Protein AF-A0A5F2HWU1-F1 (afdb_monomer_lite)

Secondary structure (DSSP, 8-state):
--S-BTGGG--HHHHHHHHHHTT---TTTEETTEE--SSHHHHHHHHHHHHTT--SHHHHHHHHHHHHHHHHHTT------B--HHHHHHTT--HHHHHHHHHHHHHHHHHHH--

pLDDT: mean 97.39, std 1.55, range [90.94, 98.88]

Radius of gyration: 13.75 Å; chains: 1; bounding box: 28×33×34 Å

Sequence (115 aa):
ELHCHIEGAAAPELVISQARKYGKDPSPYIQDGSFVWHDFTSFLAAYDFASDLFRTEEDYARLADHYLTSLARDGAIYSEVFTSPDHAIKAGLSPKAYTDALGEGMARAKAKTGI

Foldseek 3Di:
DEEAALLLLAFLVLLVVLCVVVVHDCVVQDDPRDGDDDDPVRVVVNSLSSLLSQQALQSLLQSLLVSLLVVLVVPDQDYDYDYDCVSHVVSVHHSVSNVVSSVNSPVNNCVVRVD

Structure (mmCIF, N/CA/C/O backbone):
data_AF-A0A5F2HWU1-F1
#
_entry.id   AF-A0A5F2HWU1-F1
#
loop_
_atom_site.group_PDB
_atom_site.id
_atom_site.type_symbol
_atom_site.label_atom_id
_atom_site.label_alt_id
_atom_site.label_comp_id
_atom_site.label_asym_id
_atom_site.label_entity_id
_atom_site.label_seq_id
_atom_site.pdbx_PDB_ins_code
_atom_site.Cartn_x
_atom_site.Cartn_y
_atom_site.Cartn_z
_atom_site.occupancy
_atom_site.B_iso_or_equiv
_atom_site.auth_seq_id
_atom_site.auth_comp_id
_atom_site.auth_asym_id
_atom_site.auth_atom_id
_atom_site.pdbx_PDB_model_num
ATOM 1 N N . GLU A 1 1 ? -4.012 -6.675 13.539 1.00 91.56 1 GLU A N 1
ATOM 2 C CA . GLU A 1 1 ? -2.852 -7.141 12.753 1.00 91.56 1 GLU A CA 1
ATOM 3 C C . GLU A 1 1 ? -1.613 -6.382 13.206 1.00 91.56 1 GLU A C 1
ATOM 5 O O . GLU A 1 1 ? -1.716 -5.179 13.382 1.00 91.56 1 GLU A O 1
ATOM 10 N N . LEU A 1 2 ? -0.495 -7.042 13.501 1.00 96.12 2 LEU A N 1
ATOM 11 C CA . LEU A 1 2 ? 0.673 -6.380 14.120 1.00 96.12 2 LEU A CA 1
ATOM 12 C C . LEU A 1 2 ? 1.958 -6.505 13.292 1.00 96.12 2 LEU A C 1
ATOM 14 O O . LEU A 1 2 ? 2.966 -5.896 13.634 1.00 96.12 2 LEU A O 1
ATOM 18 N N . HIS A 1 3 ? 1.944 -7.295 12.220 1.00 96.25 3 HIS A N 1
ATOM 19 C CA . HIS A 1 3 ? 3.077 -7.490 11.330 1.00 96.25 3 HIS A CA 1
ATOM 20 C C . HIS A 1 3 ? 2.593 -7.405 9.886 1.00 96.25 3 HIS A C 1
ATOM 22 O O . HIS A 1 3 ? 2.316 -8.411 9.235 1.00 96.25 3 HIS A O 1
ATOM 28 N N . CYS A 1 4 ? 2.549 -6.190 9.350 1.00 96.25 4 CYS A N 1
ATOM 29 C CA . CYS A 1 4 ? 2.164 -5.981 7.964 1.00 96.25 4 CYS A CA 1
ATOM 30 C C . CYS A 1 4 ? 3.014 -4.898 7.305 1.00 96.25 4 CYS A C 1
ATOM 32 O O . CYS A 1 4 ? 3.134 -3.801 7.839 1.00 96.25 4 CYS A O 1
ATOM 34 N N . HIS A 1 5 ? 3.586 -5.198 6.140 1.00 96.75 5 HIS A N 1
ATOM 35 C CA . HIS A 1 5 ? 4.233 -4.208 5.281 1.00 96.75 5 HIS A CA 1
ATOM 36 C C . HIS A 1 5 ? 3.170 -3.563 4.400 1.00 96.75 5 HIS A C 1
ATOM 38 O O . HIS A 1 5 ? 2.508 -4.270 3.638 1.00 96.75 5 HIS A O 1
ATOM 44 N N . ILE A 1 6 ? 2.985 -2.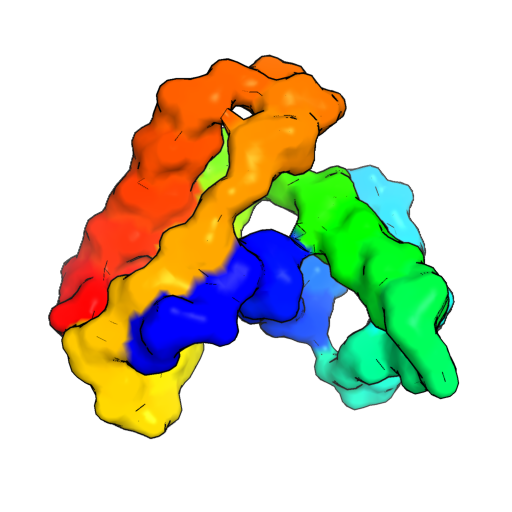247 4.510 1.00 96.88 6 ILE A N 1
ATOM 45 C CA . ILE A 1 6 ? 1.797 -1.594 3.948 1.00 96.88 6 ILE A CA 1
ATOM 46 C C . ILE A 1 6 ? 1.689 -1.737 2.423 1.00 96.88 6 ILE A C 1
ATOM 48 O O . ILE A 1 6 ? 0.597 -1.974 1.912 1.00 96.88 6 ILE A O 1
ATOM 52 N N . GLU A 1 7 ? 2.799 -1.678 1.687 1.00 95.75 7 GLU A N 1
ATOM 53 C CA . GLU A 1 7 ? 2.806 -1.880 0.233 1.00 95.75 7 GLU A CA 1
ATOM 54 C C . GLU A 1 7 ? 2.473 -3.329 -0.150 1.00 95.75 7 GLU A C 1
ATOM 56 O O . GLU A 1 7 ? 1.735 -3.568 -1.107 1.00 95.75 7 GLU A O 1
ATOM 61 N N . GLY A 1 8 ? 2.936 -4.293 0.650 1.00 94.38 8 GLY A N 1
ATOM 62 C CA . GLY A 1 8 ? 2.604 -5.712 0.495 1.00 94.38 8 GLY A CA 1
ATOM 63 C C . GLY A 1 8 ? 1.161 -6.052 0.876 1.00 94.38 8 GLY A C 1
ATOM 64 O O . GLY A 1 8 ? 0.677 -7.129 0.540 1.00 94.38 8 GLY A O 1
ATOM 65 N N . ALA A 1 9 ? 0.464 -5.134 1.547 1.00 94.81 9 ALA A N 1
ATOM 66 C CA . ALA A 1 9 ? -0.938 -5.268 1.931 1.00 94.81 9 ALA A CA 1
ATOM 67 C C . ALA A 1 9 ? -1.916 -4.851 0.819 1.00 94.81 9 ALA A C 1
ATOM 69 O O . ALA A 1 9 ? -3.137 -4.938 0.987 1.00 94.81 9 ALA A O 1
ATOM 70 N N . ALA A 1 10 ? -1.400 -4.353 -0.310 1.00 97.50 10 ALA A N 1
ATOM 71 C CA . ALA A 1 10 ? -2.214 -3.907 -1.425 1.00 97.50 10 ALA A CA 1
ATOM 72 C C . ALA A 1 10 ? -3.002 -5.079 -2.029 1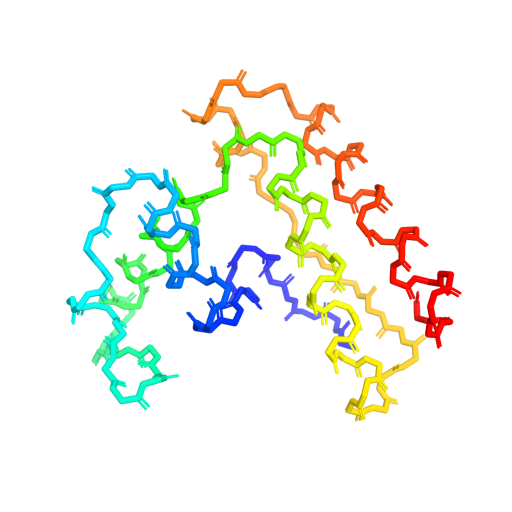.00 97.50 10 ALA A C 1
ATOM 74 O O . ALA A 1 10 ? -2.433 -6.018 -2.580 1.00 97.50 10 ALA A O 1
ATOM 75 N N . ALA A 1 11 ? -4.331 -5.000 -1.968 1.00 97.56 11 ALA A N 1
ATOM 76 C CA . ALA A 1 11 ? -5.188 -6.027 -2.544 1.00 97.56 11 ALA A CA 1
ATOM 77 C C . ALA A 1 11 ? -5.029 -6.096 -4.082 1.00 97.56 11 ALA A C 1
ATOM 79 O O . ALA A 1 11 ? -4.824 -5.050 -4.717 1.00 97.56 11 ALA A O 1
ATOM 80 N N . PRO A 1 12 ? -5.151 -7.283 -4.710 1.00 98.19 12 PRO A N 1
ATOM 81 C CA . PRO A 1 12 ? -4.971 -7.448 -6.154 1.00 98.19 12 PRO A CA 1
ATOM 82 C C . PRO A 1 12 ? -5.798 -6.472 -7.003 1.00 98.19 12 PRO A C 1
ATOM 84 O O . PRO A 1 12 ? -5.297 -5.911 -7.978 1.00 98.19 12 PRO A O 1
ATOM 87 N N . GLU A 1 13 ? -7.044 -6.194 -6.621 1.00 98.00 13 GLU A N 1
ATOM 88 C CA . GLU A 1 13 ? -7.926 -5.252 -7.313 1.00 98.00 13 GLU A CA 1
ATOM 89 C C . GLU A 1 13 ? -7.427 -3.801 -7.247 1.00 98.00 13 GLU A C 1
ATOM 91 O O . GLU A 1 13 ? -7.527 -3.060 -8.234 1.00 98.00 13 GLU A O 1
ATOM 96 N N . LEU A 1 14 ? -6.832 -3.398 -6.118 1.00 98.44 14 LEU A N 1
ATOM 97 C CA . LEU A 1 14 ? -6.217 -2.082 -5.969 1.00 98.44 14 LEU A CA 1
ATOM 98 C C . LEU A 1 14 ? -4.997 -1.979 -6.884 1.00 98.44 14 LEU A C 1
ATOM 100 O O . LEU A 1 14 ? -4.880 -1.003 -7.631 1.00 98.44 14 LEU A O 1
ATOM 104 N N . VAL A 1 15 ? -4.151 -3.009 -6.890 1.00 98.56 15 VAL A N 1
ATOM 105 C CA . VAL A 1 15 ? -2.944 -3.085 -7.723 1.00 98.56 15 VAL A CA 1
ATOM 106 C C . VAL A 1 15 ? -3.287 -3.068 -9.208 1.00 98.56 15 VAL A C 1
ATOM 108 O O . VAL A 1 15 ? -2.710 -2.277 -9.950 1.00 98.56 15 VAL A O 1
ATOM 111 N N . ILE A 1 16 ? -4.294 -3.826 -9.649 1.00 98.56 16 ILE A N 1
ATOM 112 C CA . ILE A 1 16 ? -4.796 -3.774 -11.032 1.00 98.56 16 ILE A CA 1
ATOM 113 C C . ILE A 1 16 ? -5.275 -2.356 -11.381 1.00 98.56 16 ILE A C 1
ATOM 115 O O . ILE A 1 16 ? -4.996 -1.857 -12.476 1.00 98.56 16 ILE A O 1
ATOM 119 N N . SER A 1 17 ? -5.981 -1.677 -10.469 1.00 98.31 17 SER A N 1
ATOM 120 C CA . SER A 1 17 ? -6.453 -0.308 -10.712 1.00 98.31 17 SER A CA 1
ATOM 121 C C . SER A 1 17 ? -5.302 0.702 -10.833 1.00 98.31 17 SER A C 1
ATOM 123 O O . SER A 1 17 ? -5.324 1.552 -11.727 1.00 98.31 17 SER A O 1
ATOM 125 N N . GLN A 1 18 ? -4.262 0.571 -10.004 1.00 98.56 18 GLN A N 1
ATOM 126 C CA . GLN A 1 18 ? -3.068 1.417 -10.065 1.00 98.56 18 GLN A CA 1
ATOM 127 C C . GLN A 1 18 ? -2.209 1.106 -11.297 1.00 98.56 18 GLN A C 1
ATOM 129 O O . GLN A 1 18 ? -1.703 2.020 -11.947 1.00 98.56 18 GLN A O 1
ATOM 134 N N . ALA A 1 19 ? -2.101 -0.167 -11.680 1.00 98.56 19 ALA A N 1
ATOM 135 C CA . ALA A 1 19 ? -1.416 -0.588 -12.897 1.00 98.56 19 ALA A CA 1
ATOM 136 C C . ALA A 1 19 ? -2.052 0.059 -14.136 1.00 98.56 19 ALA A C 1
ATOM 138 O O . ALA A 1 19 ? -1.339 0.628 -14.963 1.00 98.56 19 ALA A O 1
ATOM 139 N N . ARG A 1 20 ? -3.391 0.100 -14.209 1.00 98.50 20 ARG A N 1
ATOM 140 C CA . ARG A 1 20 ? -4.120 0.836 -15.260 1.00 98.50 20 ARG A CA 1
ATOM 141 C C . ARG A 1 20 ? -3.818 2.335 -15.234 1.00 98.50 20 ARG A C 1
ATOM 143 O O . ARG A 1 20 ? -3.530 2.897 -16.287 1.00 98.50 20 ARG A O 1
ATOM 150 N N . LYS A 1 21 ? -3.837 2.971 -14.053 1.00 98.38 21 LYS A N 1
ATOM 151 C CA . LYS A 1 21 ? -3.499 4.400 -13.882 1.00 98.38 21 LYS A CA 1
ATOM 152 C C . LYS A 1 21 ? -2.106 4.730 -14.432 1.00 98.38 21 LYS A C 1
ATOM 154 O O . LYS A 1 21 ? -1.927 5.782 -15.038 1.00 98.38 21 LYS A O 1
ATOM 159 N N . TYR A 1 22 ? -1.136 3.837 -14.240 1.00 98.25 22 TYR A N 1
ATOM 160 C CA . TYR A 1 22 ? 0.268 4.060 -14.599 1.00 98.25 22 TYR A CA 1
ATOM 161 C C . TYR A 1 22 ? 0.744 3.335 -15.864 1.00 98.25 22 TYR A C 1
ATOM 163 O O . TYR A 1 22 ? 1.948 3.328 -16.133 1.00 98.25 22 TYR A O 1
ATOM 171 N N . GLY A 1 23 ? -0.167 2.738 -16.639 1.00 98.19 23 GLY A N 1
ATOM 172 C CA . GLY A 1 23 ? 0.165 2.040 -17.884 1.00 98.19 23 GLY A CA 1
ATOM 173 C C . GLY A 1 23 ? 1.113 0.850 -17.690 1.00 98.19 23 GLY A C 1
ATOM 174 O O . GLY A 1 23 ? 2.028 0.656 -18.488 1.00 98.19 23 GLY A O 1
ATOM 175 N N . LYS A 1 24 ? 0.942 0.089 -16.605 1.00 98.38 24 LYS A N 1
ATOM 176 C CA . LYS A 1 24 ? 1.718 -1.118 -16.287 1.00 98.38 24 LYS A CA 1
ATOM 177 C C . LYS A 1 24 ? 0.868 -2.372 -16.493 1.00 98.38 24 LYS A C 1
ATOM 179 O O . LYS A 1 24 ? -0.340 -2.338 -16.280 1.00 98.38 24 LYS A O 1
ATOM 184 N N . ASP A 1 25 ? 1.510 -3.468 -16.886 1.00 98.12 25 ASP A N 1
ATOM 185 C CA . ASP A 1 25 ? 0.862 -4.770 -17.058 1.00 98.12 25 ASP A CA 1
ATOM 186 C C . ASP A 1 25 ? 1.002 -5.623 -15.782 1.00 98.12 25 ASP A C 1
ATOM 188 O O . ASP A 1 25 ? 2.128 -5.980 -15.431 1.00 98.12 25 ASP A O 1
ATOM 192 N N . PRO A 1 26 ? -0.100 -5.942 -15.074 1.00 98.12 26 PRO A N 1
ATOM 193 C CA . PRO A 1 26 ? -0.068 -6.801 -13.894 1.00 98.12 26 PRO A CA 1
ATOM 194 C C . PRO A 1 26 ? -0.111 -8.302 -14.214 1.00 98.12 26 PRO A C 1
ATOM 196 O O . PRO A 1 26 ? 0.051 -9.100 -13.293 1.00 98.12 26 PRO A O 1
ATOM 199 N N . SER A 1 27 ? -0.326 -8.708 -15.473 1.00 97.81 27 SER A N 1
ATOM 200 C CA . SER A 1 27 ? -0.536 -10.117 -15.850 1.00 97.81 27 SER A CA 1
ATOM 201 C C . SER A 1 27 ? 0.589 -11.097 -15.462 1.00 97.81 27 SER A C 1
ATOM 203 O O . SER A 1 27 ? 0.273 -12.258 -15.183 1.00 97.81 27 SER A O 1
ATOM 205 N N . PRO A 1 28 ? 1.876 -10.691 -15.356 1.00 98.00 28 PRO A N 1
ATOM 206 C CA . PRO A 1 28 ? 2.925 -11.592 -14.872 1.00 98.00 28 PRO A CA 1
ATOM 207 C C . PRO A 1 28 ? 2.827 -11.908 -13.375 1.00 98.00 28 PRO A C 1
ATOM 209 O O . PRO A 1 28 ? 3.345 -12.931 -12.939 1.00 98.00 28 PRO A O 1
ATOM 212 N N . TYR A 1 29 ? 2.194 -11.028 -12.594 1.00 98.31 29 TYR A N 1
ATOM 213 C CA . TYR A 1 29 ? 2.201 -11.078 -11.130 1.00 98.31 29 TYR A CA 1
ATOM 214 C C . TYR A 1 29 ? 0.831 -11.375 -10.533 1.00 98.31 29 TYR A C 1
ATOM 216 O O . TYR A 1 29 ? 0.767 -11.817 -9.392 1.00 98.31 29 TYR A O 1
ATOM 224 N N . ILE A 1 30 ? -0.254 -11.129 -11.275 1.00 98.31 30 ILE A N 1
ATOM 225 C CA . ILE A 1 30 ? -1.631 -11.357 -10.836 1.00 98.31 30 ILE A CA 1
ATOM 226 C C . ILE A 1 30 ? -2.374 -12.175 -11.892 1.00 98.31 30 ILE A C 1
ATOM 228 O O . ILE A 1 30 ? -2.530 -11.739 -13.034 1.00 98.31 30 ILE A O 1
ATOM 232 N N . GLN A 1 31 ? -2.882 -13.336 -11.484 1.00 97.88 31 GLN A N 1
ATOM 233 C CA . GLN A 1 31 ? -3.674 -14.256 -12.302 1.00 97.88 31 GLN A CA 1
ATOM 234 C C . GLN A 1 31 ? -4.927 -14.655 -11.521 1.00 97.88 31 GLN A C 1
ATOM 236 O O . GLN A 1 31 ? -4.866 -14.850 -10.310 1.00 97.88 31 GLN A O 1
ATOM 241 N N . ASP A 1 32 ? -6.079 -14.708 -12.192 1.00 96.25 32 ASP A N 1
ATOM 242 C CA . ASP A 1 32 ? -7.371 -15.058 -11.578 1.00 96.25 32 ASP A CA 1
ATOM 243 C C . ASP A 1 32 ? -7.687 -14.278 -10.284 1.00 96.25 32 ASP A C 1
ATOM 245 O O . ASP A 1 32 ? -8.264 -14.792 -9.329 1.00 96.25 32 ASP A O 1
ATOM 249 N N . GLY A 1 33 ? -7.284 -13.003 -10.245 1.00 94.81 33 GLY A N 1
ATOM 250 C CA . GLY A 1 33 ? -7.512 -12.111 -9.105 1.00 94.81 33 GLY A CA 1
ATOM 251 C C . GLY A 1 33 ? -6.602 -12.356 -7.899 1.00 94.81 33 GLY A C 1
ATOM 252 O O . GLY A 1 33 ? -6.833 -11.755 -6.857 1.00 94.81 33 GLY A O 1
ATOM 253 N N . SER A 1 34 ? -5.573 -13.194 -8.028 1.00 97.19 34 SER A N 1
ATOM 254 C CA . SER A 1 34 ? -4.610 -13.491 -6.966 1.00 97.19 34 SER A CA 1
ATOM 255 C C . SER A 1 34 ? -3.187 -13.227 -7.432 1.00 97.19 34 SER A C 1
ATOM 257 O O . SER A 1 34 ? -2.857 -13.415 -8.601 1.00 97.19 34 SER A O 1
ATOM 259 N N . PHE A 1 35 ? -2.326 -12.798 -6.515 1.00 97.88 35 PHE A N 1
ATOM 260 C CA . PHE A 1 35 ? -0.901 -12.733 -6.803 1.00 97.88 35 PHE A CA 1
ATOM 261 C C . PHE A 1 35 ? -0.312 -14.139 -6.985 1.00 97.88 35 PHE A C 1
ATOM 263 O O . PHE A 1 35 ? -0.714 -15.075 -6.292 1.00 97.88 35 PHE A O 1
ATOM 270 N N . VAL A 1 36 ? 0.657 -14.274 -7.890 1.00 97.69 36 VAL A N 1
ATOM 271 C CA . VAL A 1 36 ? 1.331 -15.543 -8.192 1.00 97.69 36 VAL A CA 1
ATOM 272 C C . VAL A 1 36 ? 2.846 -15.431 -8.007 1.00 97.69 36 VAL A C 1
ATOM 274 O O . VAL A 1 36 ? 3.478 -14.490 -8.481 1.00 97.69 36 VAL A O 1
ATOM 277 N N . TRP A 1 37 ? 3.434 -16.407 -7.313 1.00 97.56 37 TRP A N 1
ATOM 278 C CA . TRP A 1 37 ? 4.877 -16.571 -7.104 1.00 97.56 37 TRP A CA 1
ATOM 279 C C . TRP A 1 37 ? 5.181 -18.034 -6.738 1.00 97.56 37 TRP A C 1
ATOM 281 O O . TRP A 1 37 ? 4.275 -18.789 -6.382 1.00 97.56 37 TRP A O 1
ATOM 291 N N . HIS A 1 38 ? 6.445 -18.455 -6.819 1.00 96.94 38 HIS A N 1
ATOM 292 C CA . HIS A 1 38 ? 6.858 -19.844 -6.551 1.00 96.94 38 HIS A CA 1
ATOM 293 C C . HIS A 1 38 ? 8.027 -19.979 -5.564 1.00 96.94 38 HIS A C 1
ATOM 295 O O . HIS A 1 38 ? 8.357 -21.083 -5.138 1.00 96.94 38 HIS A O 1
ATOM 301 N N . ASP A 1 39 ? 8.665 -18.875 -5.196 1.00 97.94 39 ASP A N 1
ATOM 302 C CA . ASP A 1 39 ? 9.742 -18.801 -4.215 1.00 97.94 39 ASP A CA 1
ATOM 303 C C . ASP A 1 39 ? 9.853 -17.373 -3.662 1.00 97.94 39 ASP A C 1
ATOM 305 O O . ASP A 1 39 ? 9.073 -16.483 -4.007 1.00 97.94 39 ASP A O 1
ATOM 309 N N . PHE A 1 40 ? 10.826 -17.145 -2.783 1.00 97.31 40 PHE A N 1
ATOM 310 C CA . PHE A 1 40 ? 11.030 -15.834 -2.177 1.00 97.31 40 PHE A CA 1
ATOM 311 C C . PHE A 1 40 ? 11.425 -14.759 -3.202 1.00 97.31 40 PHE A C 1
ATOM 313 O O . PHE A 1 40 ? 10.989 -13.617 -3.102 1.00 97.31 40 PHE A O 1
ATOM 320 N N . THR A 1 41 ? 12.218 -15.109 -4.214 1.00 97.81 41 THR A N 1
ATOM 321 C CA . THR A 1 41 ? 12.671 -14.156 -5.234 1.00 97.81 41 THR A CA 1
ATOM 322 C C . THR A 1 41 ? 11.526 -13.712 -6.145 1.00 97.81 41 THR A C 1
ATOM 324 O O . THR A 1 41 ? 11.380 -12.521 -6.412 1.00 97.81 41 THR A O 1
ATOM 327 N N . SER A 1 42 ? 10.684 -14.643 -6.589 1.00 97.69 42 SER A N 1
ATOM 328 C CA . SER A 1 42 ? 9.478 -14.342 -7.371 1.00 97.69 42 SER A CA 1
ATOM 329 C C . SER A 1 42 ? 8.421 -13.609 -6.541 1.00 97.69 42 SER A C 1
ATOM 331 O O . SER A 1 42 ? 7.749 -12.727 -7.074 1.00 97.69 42 SER A O 1
ATOM 333 N N . PHE A 1 43 ? 8.331 -13.884 -5.234 1.00 97.62 43 PHE A N 1
ATOM 334 C CA . PHE A 1 43 ? 7.532 -13.076 -4.310 1.00 97.62 43 PHE A CA 1
ATOM 335 C C . PHE A 1 43 ? 8.021 -11.623 -4.275 1.00 97.62 43 PHE A C 1
ATOM 337 O O . PHE A 1 43 ? 7.218 -10.712 -4.464 1.00 97.62 43 PHE A O 1
ATOM 344 N N . LEU A 1 44 ? 9.330 -11.398 -4.101 1.00 97.12 44 LEU A N 1
ATOM 345 C CA . LEU A 1 44 ? 9.897 -10.047 -4.104 1.00 97.12 44 LEU A CA 1
ATOM 346 C C . LEU A 1 44 ? 9.644 -9.327 -5.432 1.00 97.12 44 LEU A C 1
ATOM 348 O O . LEU A 1 44 ? 9.313 -8.150 -5.423 1.00 97.12 44 LEU A O 1
ATOM 352 N N . ALA A 1 45 ? 9.700 -10.029 -6.567 1.00 97.94 45 ALA A N 1
ATOM 353 C CA . ALA A 1 45 ? 9.373 -9.432 -7.860 1.00 97.94 45 ALA A CA 1
ATOM 354 C C . ALA A 1 45 ? 7.904 -8.964 -7.947 1.00 97.94 45 ALA A C 1
ATOM 356 O O . ALA A 1 45 ? 7.636 -7.891 -8.490 1.00 97.94 45 ALA A O 1
ATOM 357 N N . ALA A 1 46 ? 6.958 -9.737 -7.402 1.00 98.00 46 ALA A N 1
ATOM 358 C CA . ALA A 1 46 ? 5.550 -9.339 -7.321 1.00 98.00 46 ALA A CA 1
ATOM 359 C C . ALA A 1 46 ? 5.333 -8.175 -6.338 1.00 98.00 46 ALA A C 1
ATOM 361 O O . ALA A 1 46 ? 4.596 -7.233 -6.644 1.00 98.00 46 ALA A O 1
ATOM 362 N N . TYR A 1 47 ? 6.011 -8.214 -5.189 1.00 97.06 47 TYR A N 1
ATOM 363 C CA . TYR A 1 47 ? 5.999 -7.149 -4.187 1.00 97.06 47 TYR A CA 1
ATOM 364 C C . TYR A 1 47 ? 6.552 -5.832 -4.747 1.00 97.06 47 TYR A C 1
ATOM 366 O O . TYR A 1 47 ? 5.920 -4.786 -4.596 1.00 97.06 47 TYR A O 1
ATOM 374 N N . ASP A 1 48 ? 7.692 -5.872 -5.437 1.00 96.31 48 ASP A N 1
ATOM 375 C CA . ASP A 1 48 ? 8.320 -4.698 -6.048 1.00 96.31 48 ASP A CA 1
ATOM 376 C C . ASP A 1 48 ? 7.431 -4.112 -7.146 1.00 96.31 48 ASP A C 1
ATOM 378 O O . ASP A 1 48 ? 7.257 -2.894 -7.222 1.00 96.31 48 ASP A O 1
ATOM 382 N N . PHE A 1 49 ? 6.810 -4.972 -7.963 1.00 97.81 49 PHE A N 1
ATOM 383 C CA . PHE A 1 49 ? 5.836 -4.536 -8.960 1.00 97.81 49 PHE A CA 1
ATOM 384 C C . PHE A 1 49 ? 4.662 -3.789 -8.319 1.00 97.81 49 PHE A C 1
ATOM 386 O O . PHE A 1 49 ? 4.299 -2.712 -8.794 1.00 97.81 49 PHE A O 1
ATOM 393 N N . ALA A 1 50 ? 4.074 -4.339 -7.252 1.00 97.75 50 ALA A N 1
ATOM 394 C CA . ALA A 1 50 ? 2.961 -3.706 -6.551 1.00 97.75 50 ALA A CA 1
ATOM 395 C C . ALA A 1 50 ? 3.385 -2.384 -5.892 1.00 97.75 50 ALA A C 1
ATOM 397 O O . ALA A 1 50 ? 2.716 -1.365 -6.066 1.00 97.75 50 ALA A O 1
ATOM 398 N N . SER A 1 51 ? 4.524 -2.379 -5.201 1.00 97.00 51 SER A N 1
ATOM 399 C CA . SER A 1 51 ? 5.067 -1.210 -4.499 1.00 97.00 51 SER A CA 1
ATOM 400 C C . SER A 1 51 ? 5.363 -0.042 -5.449 1.00 97.00 51 SER A C 1
ATOM 402 O O . SER A 1 51 ? 5.021 1.101 -5.149 1.00 97.00 51 SER A O 1
ATOM 404 N N . ASP A 1 52 ? 5.900 -0.314 -6.645 1.00 96.56 52 ASP A N 1
ATOM 405 C CA . ASP A 1 52 ? 6.232 0.698 -7.667 1.00 96.56 52 ASP A CA 1
ATOM 406 C C . ASP A 1 52 ? 4.999 1.398 -8.295 1.00 96.56 52 ASP A C 1
ATOM 408 O O . ASP A 1 52 ?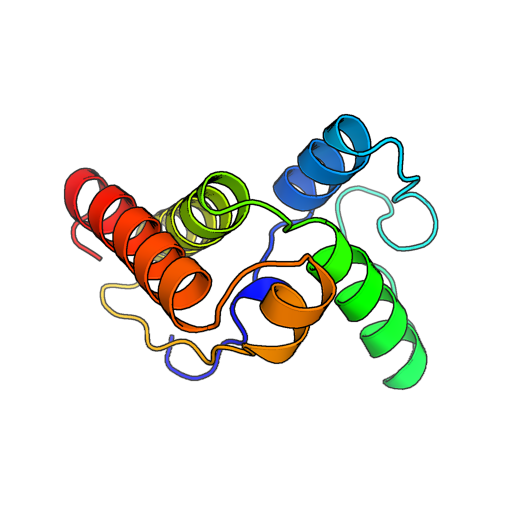 5.124 2.316 -9.127 1.00 96.56 52 ASP A O 1
ATOM 412 N N . LEU A 1 53 ? 3.787 0.967 -7.936 1.00 97.81 53 LEU A N 1
ATOM 413 C CA . LEU A 1 53 ? 2.524 1.545 -8.395 1.00 97.81 53 LEU A CA 1
ATOM 414 C C . LEU A 1 53 ? 1.944 2.600 -7.446 1.00 97.81 53 LEU A C 1
ATOM 416 O O . LEU A 1 53 ? 0.928 3.210 -7.785 1.00 97.81 53 LEU A O 1
ATOM 420 N N . PHE A 1 54 ? 2.571 2.857 -6.299 1.00 97.88 54 PHE A N 1
ATOM 421 C CA . PHE A 1 54 ? 2.183 3.932 -5.385 1.00 97.88 54 PHE A CA 1
ATOM 422 C C . PHE A 1 54 ? 3.210 5.056 -5.489 1.00 97.88 54 PHE A C 1
ATOM 424 O O . PHE A 1 54 ? 4.372 4.875 -5.142 1.00 97.88 54 PHE A O 1
ATOM 431 N N . ARG A 1 55 ? 2.812 6.199 -6.065 1.00 97.19 55 ARG A N 1
ATOM 432 C CA . ARG A 1 55 ? 3.765 7.253 -6.463 1.00 97.19 55 ARG A CA 1
ATOM 433 C C . ARG A 1 55 ? 3.425 8.639 -5.949 1.00 97.19 55 ARG A C 1
ATOM 435 O O . ARG A 1 55 ? 4.307 9.482 -5.842 1.00 97.19 55 ARG A O 1
ATOM 442 N N . THR A 1 56 ? 2.155 8.893 -5.659 1.00 98.44 56 THR A N 1
ATOM 443 C CA . THR A 1 56 ? 1.682 10.182 -5.144 1.00 98.44 56 THR A CA 1
ATOM 444 C C . THR A 1 56 ? 1.183 10.044 -3.715 1.00 98.44 56 THR A C 1
ATOM 446 O O . THR A 1 56 ? 0.789 8.955 -3.306 1.00 98.44 56 THR A O 1
ATOM 449 N N . GLU A 1 57 ? 1.096 11.151 -2.980 1.00 98.56 57 GLU A N 1
ATOM 450 C CA . GLU A 1 57 ? 0.474 11.174 -1.647 1.00 98.56 57 GLU A CA 1
ATOM 451 C C . GLU A 1 57 ? -0.924 10.527 -1.664 1.00 98.56 57 GLU A C 1
ATOM 453 O O . GLU A 1 57 ? -1.212 9.646 -0.865 1.00 98.56 57 GLU A O 1
ATOM 458 N N . GLU A 1 58 ? -1.757 10.831 -2.665 1.00 98.56 58 GLU A N 1
ATOM 459 C CA . GLU A 1 58 ? -3.084 10.204 -2.774 1.00 98.56 58 GLU A CA 1
ATOM 460 C C . GLU A 1 58 ? -3.033 8.688 -3.040 1.00 98.56 58 GLU A C 1
ATOM 462 O O . GLU A 1 58 ? -3.945 7.969 -2.642 1.00 98.56 58 GLU A O 1
ATOM 467 N N . ASP A 1 59 ? -1.972 8.164 -3.666 1.00 98.44 59 ASP A N 1
ATOM 468 C CA . ASP A 1 59 ? -1.852 6.714 -3.858 1.00 98.44 59 ASP A CA 1
ATOM 469 C C . ASP A 1 59 ? -1.626 6.019 -2.514 1.00 98.44 59 ASP A C 1
ATOM 471 O O . ASP A 1 59 ? -2.266 5.008 -2.224 1.00 98.44 59 ASP A O 1
ATOM 475 N N . TYR A 1 60 ? -0.745 6.582 -1.685 1.00 98.56 60 TYR A N 1
ATOM 476 C CA . TYR A 1 60 ? -0.441 6.057 -0.357 1.00 98.56 60 TYR A CA 1
ATOM 477 C C . TYR A 1 60 ? -1.603 6.248 0.624 1.00 98.56 60 TYR A C 1
ATOM 479 O O . TYR A 1 60 ? -1.923 5.323 1.372 1.00 98.56 60 TYR A O 1
ATOM 487 N N . ALA A 1 61 ? -2.303 7.385 0.570 1.00 98.75 61 ALA A N 1
ATOM 488 C CA . ALA A 1 61 ? -3.525 7.586 1.348 1.00 98.75 61 ALA A CA 1
ATOM 489 C C . ALA A 1 61 ? -4.597 6.555 0.974 1.00 98.75 61 ALA A C 1
ATOM 491 O O . ALA A 1 61 ? -5.206 5.930 1.844 1.00 98.75 61 ALA A O 1
ATOM 492 N N . ARG A 1 62 ? -4.787 6.308 -0.326 1.00 98.56 62 ARG A N 1
ATOM 493 C CA . ARG A 1 62 ? -5.716 5.283 -0.807 1.00 98.56 62 ARG A CA 1
ATOM 494 C C . ARG A 1 62 ? -5.299 3.873 -0.388 1.00 98.56 62 ARG A C 1
ATOM 496 O O . ARG A 1 62 ? -6.176 3.079 -0.058 1.00 98.56 62 ARG A O 1
ATOM 503 N N . LEU A 1 63 ? -4.004 3.555 -0.394 1.00 98.56 63 LEU A N 1
ATOM 504 C CA . LEU A 1 63 ? -3.485 2.260 0.053 1.00 98.56 63 LEU A CA 1
ATOM 505 C C . LEU A 1 63 ? -3.826 1.990 1.522 1.00 98.56 63 LEU A C 1
ATOM 507 O O . LEU A 1 63 ? -4.432 0.961 1.827 1.00 98.56 63 LEU A O 1
ATOM 511 N N . ALA A 1 64 ? -3.490 2.926 2.412 1.00 98.56 64 ALA A N 1
ATOM 512 C CA . ALA A 1 64 ? -3.760 2.784 3.840 1.00 98.56 64 ALA A CA 1
ATOM 513 C C . ALA A 1 64 ? -5.265 2.700 4.136 1.00 98.56 64 ALA A C 1
ATOM 515 O O . ALA A 1 64 ? -5.697 1.810 4.868 1.00 98.56 64 ALA A O 1
ATOM 516 N N . ASP A 1 65 ? -6.068 3.565 3.509 1.00 98.75 65 ASP A N 1
ATOM 517 C CA . ASP A 1 65 ? -7.527 3.551 3.640 1.00 98.75 65 ASP A CA 1
ATOM 518 C C . ASP A 1 65 ? -8.130 2.210 3.188 1.00 98.75 65 ASP A C 1
ATOM 520 O O . ASP A 1 65 ? -8.937 1.609 3.900 1.00 98.75 65 ASP A O 1
ATOM 524 N N . HIS A 1 66 ? -7.702 1.707 2.024 1.00 98.62 66 HIS A N 1
ATOM 525 C CA . HIS A 1 66 ? -8.186 0.444 1.467 1.00 98.62 66 HIS A CA 1
ATOM 526 C C . HIS A 1 66 ? -7.855 -0.747 2.369 1.00 98.62 66 HIS A C 1
ATOM 528 O O . HIS A 1 66 ? -8.738 -1.548 2.683 1.00 98.62 6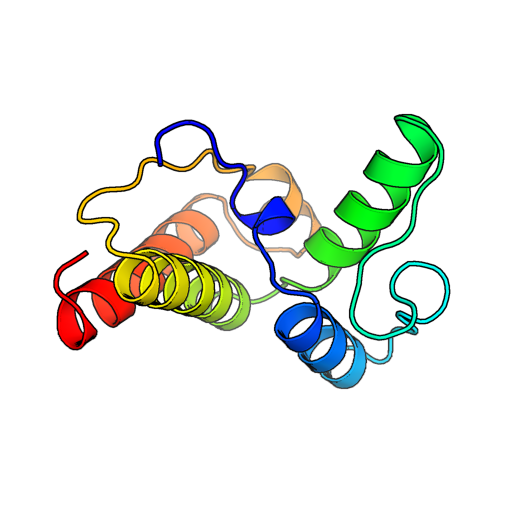6 HIS A O 1
ATOM 534 N N . TYR A 1 67 ? -6.594 -0.859 2.794 1.00 98.44 67 TYR A N 1
ATOM 535 C CA . TYR A 1 67 ? -6.135 -1.952 3.646 1.00 98.44 67 TYR A CA 1
ATOM 536 C C . TYR A 1 67 ? -6.862 -1.964 4.997 1.00 98.44 67 TYR A C 1
ATOM 538 O O . TYR A 1 67 ? -7.451 -2.978 5.373 1.00 98.44 67 TYR A O 1
ATOM 546 N N . LEU A 1 68 ? -6.896 -0.825 5.694 1.00 98.50 68 LEU A N 1
ATOM 547 C CA . LEU A 1 68 ? -7.490 -0.734 7.029 1.00 98.50 68 LEU A CA 1
ATOM 548 C C . LEU A 1 68 ? -9.010 -0.892 7.000 1.00 98.50 68 LEU A C 1
ATOM 550 O O . LEU A 1 68 ? -9.566 -1.615 7.825 1.00 98.50 68 LEU A O 1
ATOM 554 N N . THR A 1 69 ? -9.686 -0.309 6.007 1.00 98.44 69 THR A N 1
ATOM 555 C CA . THR A 1 69 ? -11.122 -0.551 5.810 1.00 98.44 69 THR A CA 1
ATOM 556 C C . THR A 1 69 ? -11.393 -2.037 5.565 1.00 98.44 69 THR A C 1
ATOM 558 O O . THR A 1 69 ? -12.394 -2.563 6.049 1.00 98.44 69 THR A O 1
ATOM 561 N N . SER A 1 70 ? -10.510 -2.741 4.843 1.00 97.81 70 SER A N 1
ATOM 562 C CA . SER A 1 70 ? -10.651 -4.186 4.654 1.00 97.81 70 SER A CA 1
ATOM 563 C C . SER A 1 70 ? -10.474 -4.960 5.955 1.00 97.81 70 SER A C 1
ATOM 565 O O . SER A 1 70 ? -11.345 -5.755 6.292 1.00 97.81 70 SER A O 1
ATOM 567 N N . LEU A 1 71 ? -9.421 -4.671 6.719 1.00 97.62 71 LEU A N 1
ATOM 568 C CA . LEU A 1 71 ? -9.188 -5.282 8.028 1.00 97.62 71 LEU A CA 1
ATOM 569 C C . LEU A 1 71 ? -10.371 -5.101 8.985 1.00 97.62 71 LEU A C 1
ATOM 571 O O . LEU A 1 71 ? -10.745 -6.036 9.693 1.00 97.62 71 LEU A O 1
ATOM 575 N N . ALA A 1 72 ? -10.979 -3.913 8.997 1.00 98.12 72 ALA A N 1
ATOM 576 C CA . ALA A 1 72 ? -12.148 -3.646 9.823 1.00 98.12 72 ALA A CA 1
ATOM 577 C C . ALA A 1 72 ? -13.352 -4.517 9.426 1.00 98.12 72 ALA A C 1
ATOM 579 O O . ALA A 1 72 ? -14.067 -5.007 10.300 1.00 98.12 72 ALA A O 1
ATOM 580 N N . ARG A 1 73 ? -13.562 -4.764 8.120 1.00 97.69 73 ARG A N 1
ATOM 581 C CA . ARG A 1 73 ? -14.605 -5.698 7.642 1.00 97.69 73 ARG A CA 1
ATOM 582 C C . ARG A 1 73 ? -14.362 -7.127 8.123 1.00 97.69 73 ARG A C 1
ATOM 584 O O . ARG A 1 73 ? -15.328 -7.827 8.410 1.00 97.69 73 ARG A O 1
ATOM 591 N N . ASP A 1 74 ? -13.099 -7.515 8.265 1.00 97.25 74 ASP A N 1
ATOM 592 C CA . ASP A 1 74 ? -12.692 -8.827 8.778 1.00 97.25 74 ASP A CA 1
ATOM 593 C C . ASP A 1 74 ? -12.701 -8.896 10.322 1.00 97.25 74 ASP A C 1
ATOM 595 O O . ASP A 1 74 ? -12.364 -9.923 10.911 1.00 97.25 74 ASP A O 1
ATOM 599 N N . GLY A 1 75 ? -13.123 -7.819 11.000 1.00 97.50 75 GLY A N 1
ATOM 600 C CA . GLY A 1 75 ? -13.306 -7.763 12.452 1.00 97.50 75 GLY A CA 1
ATOM 601 C C . GLY A 1 75 ? -12.085 -7.288 13.241 1.00 97.50 75 GLY A C 1
ATOM 602 O O . GLY A 1 75 ? -12.103 -7.333 14.473 1.00 97.50 75 GLY A O 1
ATOM 603 N N . ALA A 1 76 ? -11.025 -6.822 12.574 1.00 97.69 76 ALA A N 1
ATOM 604 C CA . ALA A 1 76 ? -9.896 -6.216 13.266 1.00 97.69 76 ALA A CA 1
ATOM 605 C C . ALA A 1 76 ? -10.281 -4.841 13.838 1.00 97.69 76 ALA A C 1
ATOM 607 O O . ALA A 1 76 ? -10.904 -4.023 13.169 1.00 97.69 76 ALA A O 1
ATOM 608 N N . ILE A 1 77 ? -9.858 -4.576 15.074 1.00 96.81 77 ILE A N 1
ATOM 609 C CA . ILE A 1 77 ? -10.089 -3.296 15.771 1.00 96.81 77 ILE A CA 1
ATOM 610 C C . ILE A 1 77 ? -8.817 -2.455 15.924 1.00 96.81 77 ILE A C 1
ATOM 612 O O . ILE A 1 77 ? -8.863 -1.356 16.461 1.00 96.81 77 ILE A O 1
ATOM 616 N N . TYR A 1 78 ? -7.667 -3.008 15.533 1.00 97.44 78 TYR A N 1
ATOM 617 C CA . TYR A 1 78 ? -6.362 -2.380 15.693 1.00 97.44 78 TYR A CA 1
ATOM 618 C C . TYR A 1 78 ? -5.358 -2.969 14.700 1.00 97.44 78 TYR A C 1
ATOM 620 O O . TYR A 1 78 ? -5.326 -4.193 14.479 1.00 97.44 78 TYR A O 1
ATOM 628 N N . SER A 1 79 ? -4.517 -2.103 14.132 1.00 97.06 79 SER A N 1
ATOM 629 C CA . SER A 1 79 ? -3.403 -2.513 13.287 1.00 97.06 79 SER A CA 1
ATOM 630 C C . SER A 1 79 ? -2.146 -1.683 13.523 1.00 97.06 79 SER A C 1
ATOM 632 O O . SER A 1 79 ? -2.221 -0.465 13.648 1.00 97.06 79 SER A O 1
ATOM 634 N N . GLU A 1 80 ? -0.992 -2.345 13.472 1.00 97.56 80 GLU A N 1
ATOM 635 C CA . GLU A 1 80 ? 0.326 -1.719 13.315 1.00 97.56 80 GLU A CA 1
ATOM 636 C C . GLU A 1 80 ? 0.904 -2.123 11.957 1.00 97.56 80 GLU A C 1
ATOM 638 O O . GLU A 1 80 ? 0.720 -3.260 11.514 1.00 97.56 80 GLU A O 1
ATOM 643 N N . VAL A 1 81 ? 1.556 -1.184 11.269 1.00 97.00 81 VAL A N 1
ATOM 644 C CA . VAL A 1 81 ? 2.111 -1.409 9.927 1.00 97.00 81 VAL A CA 1
ATOM 645 C C . VAL A 1 81 ? 3.558 -0.943 9.853 1.00 97.00 81 VAL A C 1
ATOM 647 O O . VAL A 1 81 ? 3.924 0.097 10.402 1.00 97.00 81 VAL A O 1
ATOM 650 N N . PHE A 1 82 ? 4.374 -1.707 9.138 1.00 97.38 82 PHE A N 1
ATOM 651 C CA . PHE A 1 82 ? 5.705 -1.310 8.717 1.00 97.38 82 PHE A CA 1
ATOM 652 C C . PHE A 1 82 ? 5.604 -0.411 7.492 1.00 97.38 82 PHE A C 1
ATOM 654 O O . PHE A 1 82 ? 4.837 -0.675 6.564 1.00 97.38 82 PHE A O 1
ATOM 661 N N . THR A 1 83 ? 6.420 0.635 7.495 1.00 95.31 83 THR A N 1
ATOM 662 C CA . THR A 1 83 ? 6.548 1.583 6.396 1.00 95.31 83 THR A CA 1
ATOM 663 C C . THR A 1 83 ? 7.949 1.484 5.802 1.00 95.31 83 THR A C 1
ATOM 665 O O . THR A 1 83 ? 8.914 1.174 6.505 1.00 95.31 83 THR A O 1
ATOM 668 N N . SER A 1 84 ? 8.067 1.733 4.499 1.00 93.50 84 SER A N 1
ATOM 669 C CA . SER A 1 84 ? 9.334 1.675 3.772 1.00 93.50 84 SER A CA 1
ATOM 670 C C . SER A 1 84 ? 9.522 2.960 2.958 1.00 93.50 84 SER A C 1
ATOM 672 O O . SER A 1 84 ? 9.146 3.030 1.784 1.00 93.50 84 SER A O 1
ATOM 674 N N . PRO A 1 85 ? 10.089 4.016 3.579 1.00 94.31 85 PRO A N 1
ATOM 675 C CA . PRO A 1 85 ? 10.278 5.315 2.932 1.00 94.31 85 PRO A CA 1
ATOM 676 C C . PRO A 1 85 ? 11.077 5.265 1.622 1.00 94.31 85 PRO A C 1
ATOM 678 O O . PRO A 1 85 ? 10.937 6.165 0.797 1.00 94.31 85 PRO A O 1
ATOM 681 N N . ASP A 1 86 ? 11.873 4.219 1.394 1.00 94.88 86 ASP A N 1
ATOM 682 C CA . ASP A 1 86 ? 12.658 4.039 0.170 1.00 94.88 86 ASP A CA 1
ATOM 683 C C . ASP A 1 86 ? 11.778 3.919 -1.087 1.00 94.88 86 ASP A C 1
ATOM 685 O O . ASP A 1 86 ? 12.142 4.459 -2.136 1.00 94.88 86 ASP A O 1
ATOM 689 N N . HIS A 1 87 ? 10.588 3.304 -0.996 1.00 91.81 87 HIS A N 1
ATOM 690 C CA . HIS A 1 87 ? 9.636 3.269 -2.119 1.00 91.81 87 HIS A CA 1
ATOM 691 C C . HIS A 1 87 ? 9.148 4.676 -2.475 1.00 91.81 87 HIS A C 1
ATOM 693 O O . HIS A 1 87 ? 9.126 5.060 -3.647 1.00 91.81 87 HIS A O 1
ATOM 699 N N . ALA A 1 88 ? 8.834 5.478 -1.458 1.00 90.94 88 ALA A N 1
ATOM 700 C CA . ALA A 1 88 ? 8.395 6.852 -1.644 1.00 90.94 88 ALA A CA 1
ATOM 701 C C . ALA A 1 88 ? 9.507 7.741 -2.217 1.00 90.94 88 ALA A C 1
ATOM 703 O O . ALA A 1 88 ? 9.258 8.515 -3.143 1.00 90.94 88 ALA A O 1
ATOM 704 N N . ILE A 1 89 ? 10.743 7.586 -1.731 1.00 96.19 89 ILE A N 1
ATOM 705 C CA . ILE A 1 89 ? 11.916 8.295 -2.262 1.00 96.19 89 ILE A CA 1
ATOM 706 C C . ILE A 1 89 ? 12.122 7.948 -3.740 1.00 96.19 89 ILE A C 1
ATOM 708 O O . ILE A 1 89 ? 12.309 8.849 -4.560 1.00 96.19 89 ILE A O 1
ATOM 712 N N . LYS A 1 90 ? 12.028 6.664 -4.109 1.00 94.31 90 LYS A N 1
ATOM 713 C CA . LYS A 1 90 ? 12.127 6.207 -5.506 1.00 94.31 90 LYS A CA 1
ATOM 714 C C . LYS A 1 90 ? 11.030 6.808 -6.396 1.00 94.31 90 LYS A C 1
ATOM 716 O O . LYS A 1 90 ? 11.278 7.067 -7.572 1.00 94.31 90 LYS A O 1
ATOM 721 N N . ALA A 1 91 ? 9.847 7.072 -5.841 1.00 92.44 91 ALA A N 1
ATOM 722 C CA . ALA A 1 91 ? 8.751 7.757 -6.525 1.00 92.44 91 ALA A CA 1
ATOM 723 C C . ALA A 1 91 ? 8.883 9.296 -6.568 1.00 92.44 91 ALA A C 1
ATOM 725 O O . ALA A 1 91 ? 8.085 9.955 -7.236 1.00 92.44 91 ALA A O 1
ATOM 726 N N . GLY A 1 92 ? 9.883 9.875 -5.895 1.00 95.94 92 GLY A N 1
ATOM 727 C CA . GLY A 1 92 ? 10.115 11.322 -5.837 1.00 95.94 92 GLY A CA 1
ATOM 728 C C . GLY A 1 92 ? 9.412 12.040 -4.680 1.00 95.94 92 GLY A C 1
ATOM 729 O O . GLY A 1 92 ? 9.383 13.270 -4.660 1.00 95.94 92 GLY A O 1
ATOM 730 N N . LEU A 1 93 ? 8.860 11.305 -3.712 1.00 97.06 93 LEU A N 1
ATOM 731 C CA . LEU A 1 93 ? 8.283 11.869 -2.493 1.00 97.06 93 LEU A CA 1
ATOM 732 C C . LEU A 1 93 ? 9.328 11.971 -1.381 1.00 97.06 93 LEU A C 1
ATOM 734 O O . LEU A 1 93 ? 10.250 11.165 -1.267 1.00 97.06 93 LEU A O 1
ATOM 738 N N . SER A 1 94 ? 9.143 12.951 -0.497 1.00 98.00 94 SER A N 1
ATOM 739 C CA . SER A 1 94 ? 9.884 12.971 0.763 1.00 98.00 94 SER A CA 1
ATOM 740 C C . SER A 1 94 ? 9.330 11.912 1.732 1.00 98.00 94 SER A C 1
ATOM 742 O O . SER A 1 94 ? 8.123 11.651 1.717 1.00 98.00 94 SER A O 1
ATOM 744 N N . PRO A 1 95 ? 10.153 11.369 2.652 1.00 97.38 95 PRO A N 1
ATOM 745 C CA . PRO A 1 95 ? 9.669 10.493 3.724 1.00 97.38 95 PRO A CA 1
ATOM 746 C C . PRO A 1 95 ? 8.530 11.105 4.549 1.00 97.38 95 PRO A C 1
ATOM 748 O O . PRO A 1 95 ? 7.627 10.395 4.993 1.00 97.38 95 PRO A O 1
ATOM 751 N N . LYS A 1 96 ? 8.543 12.436 4.722 1.00 97.75 96 LYS A N 1
ATOM 752 C CA . LYS A 1 96 ? 7.465 13.161 5.397 1.00 97.75 96 LYS A CA 1
ATOM 753 C C . LYS A 1 96 ? 6.159 13.100 4.605 1.00 97.75 96 LYS A C 1
ATOM 755 O O . LYS A 1 96 ? 5.153 12.712 5.179 1.00 97.75 96 LYS A O 1
ATOM 760 N N . ALA A 1 97 ? 6.183 13.431 3.314 1.00 98.25 97 ALA A N 1
ATOM 761 C CA . ALA A 1 97 ? 4.989 13.393 2.466 1.00 98.25 97 ALA A CA 1
ATOM 762 C C . ALA A 1 97 ? 4.371 11.985 2.419 1.00 98.25 97 ALA A C 1
ATOM 764 O O . ALA A 1 97 ? 3.161 11.831 2.523 1.00 98.25 97 ALA A O 1
ATOM 765 N N . TYR A 1 98 ? 5.208 10.947 2.355 1.00 98.00 98 TYR A N 1
ATOM 766 C CA . TYR A 1 98 ? 4.772 9.554 2.463 1.00 98.00 98 TYR A CA 1
ATOM 767 C C . TYR A 1 98 ? 4.103 9.232 3.804 1.00 98.00 98 TYR A C 1
ATOM 769 O O . TYR A 1 98 ? 3.017 8.657 3.830 1.00 98.00 98 TYR A O 1
ATOM 777 N N . THR A 1 99 ? 4.721 9.637 4.916 1.00 98.00 99 THR A N 1
ATOM 778 C CA . THR A 1 99 ? 4.170 9.401 6.259 1.00 98.00 99 THR A CA 1
ATOM 779 C C . THR A 1 99 ? 2.845 10.137 6.456 1.00 98.00 99 THR A C 1
ATOM 781 O O . THR A 1 99 ? 1.882 9.548 6.944 1.00 98.00 99 THR A O 1
ATOM 784 N N . ASP A 1 100 ? 2.775 11.404 6.042 1.00 98.56 100 ASP A N 1
ATOM 785 C CA . ASP A 1 100 ? 1.561 12.217 6.129 1.00 98.56 100 ASP A CA 1
ATOM 786 C C . ASP A 1 100 ? 0.436 11.608 5.274 1.00 98.56 100 ASP A C 1
ATOM 788 O O . ASP A 1 100 ? -0.700 11.504 5.732 1.00 98.56 100 ASP A O 1
ATOM 792 N N . ALA A 1 101 ? 0.757 11.130 4.068 1.00 98.69 101 ALA A N 1
ATOM 793 C CA . ALA A 1 101 ? -0.190 10.467 3.178 1.00 98.69 101 ALA A CA 1
ATOM 794 C C . ALA A 1 101 ? -0.754 9.164 3.762 1.00 98.69 101 ALA A C 1
ATOM 796 O O . ALA A 1 101 ? -1.966 8.947 3.732 1.00 98.69 101 ALA A O 1
ATOM 797 N N . LEU A 1 102 ? 0.098 8.305 4.329 1.00 98.56 102 LEU A N 1
ATOM 798 C CA . LEU A 1 102 ? -0.368 7.111 5.037 1.00 98.56 102 LEU A CA 1
ATOM 799 C C . LEU A 1 102 ? -1.269 7.490 6.220 1.00 98.56 102 LEU A C 1
ATOM 801 O O . LEU A 1 102 ? -2.328 6.887 6.394 1.00 98.56 102 LEU A O 1
ATOM 805 N N . GLY A 1 103 ? -0.888 8.517 6.986 1.00 98.56 103 GLY A N 1
ATOM 806 C CA . GLY A 1 103 ? -1.685 9.045 8.094 1.00 98.56 103 GLY A CA 1
ATOM 807 C C . GLY A 1 103 ? -3.059 9.563 7.659 1.00 98.56 103 GLY A C 1
ATOM 808 O O . GLY A 1 103 ? -4.058 9.292 8.324 1.00 98.56 103 GLY A O 1
ATOM 809 N N . GLU A 1 104 ? -3.138 10.241 6.516 1.00 98.88 104 GLU A N 1
ATOM 810 C CA . GLU A 1 104 ? -4.403 10.667 5.910 1.00 98.88 104 GLU A CA 1
ATOM 811 C C . GLU A 1 104 ? -5.285 9.458 5.554 1.00 98.88 104 GLU A C 1
ATOM 813 O O . GLU A 1 104 ? -6.468 9.420 5.897 1.00 98.88 104 GLU A O 1
ATOM 818 N N . GLY A 1 105 ? -4.714 8.417 4.941 1.00 98.81 105 GLY A N 1
ATOM 819 C CA . GLY A 1 105 ? -5.435 7.172 4.664 1.00 98.81 105 GLY A CA 1
ATOM 820 C C . GLY A 1 105 ? -5.946 6.463 5.923 1.00 98.81 105 GLY A C 1
ATOM 821 O O . GLY A 1 105 ? -7.094 6.016 5.968 1.00 98.81 105 GLY A O 1
ATOM 822 N N . MET A 1 106 ? -5.129 6.431 6.979 1.00 98.69 106 MET A N 1
ATOM 823 C CA . MET A 1 106 ? -5.518 5.920 8.299 1.00 98.69 106 MET A CA 1
ATOM 824 C C . MET A 1 106 ? -6.681 6.722 8.893 1.00 98.69 106 MET A C 1
ATOM 826 O O . MET A 1 106 ? -7.647 6.140 9.386 1.00 98.69 106 MET A O 1
ATOM 830 N N . ALA A 1 107 ? -6.641 8.054 8.802 1.00 98.81 107 ALA A N 1
ATOM 831 C CA . ALA A 1 107 ? -7.721 8.913 9.280 1.00 98.81 107 ALA A CA 1
ATOM 832 C C . ALA A 1 107 ? -9.039 8.657 8.527 1.00 98.81 107 ALA A C 1
ATOM 834 O O . ALA A 1 107 ? -10.103 8.596 9.154 1.00 98.81 107 ALA A O 1
ATOM 835 N N . ARG A 1 108 ? -8.976 8.441 7.204 1.00 98.75 108 ARG A N 1
ATOM 836 C CA . ARG A 1 108 ? -10.141 8.066 6.383 1.00 98.75 108 ARG A CA 1
ATOM 837 C C . ARG A 1 108 ? -10.737 6.727 6.824 1.00 98.75 108 ARG A C 1
ATOM 839 O O . ARG A 1 108 ? -11.951 6.655 7.023 1.00 98.75 108 ARG A O 1
ATOM 846 N N . ALA A 1 109 ? -9.915 5.694 7.018 1.00 98.62 109 ALA A N 1
ATOM 847 C CA . ALA A 1 109 ? -10.384 4.382 7.474 1.00 98.62 109 ALA A CA 1
ATOM 848 C C . ALA A 1 109 ? -11.021 4.458 8.869 1.00 98.62 109 ALA A C 1
ATOM 850 O O . ALA A 1 109 ? -12.128 3.944 9.076 1.00 98.62 109 ALA A O 1
ATOM 851 N N . LYS A 1 110 ? -10.381 5.183 9.792 1.00 98.56 110 LYS A N 1
ATOM 852 C CA . LYS A 1 110 ? -10.886 5.403 11.149 1.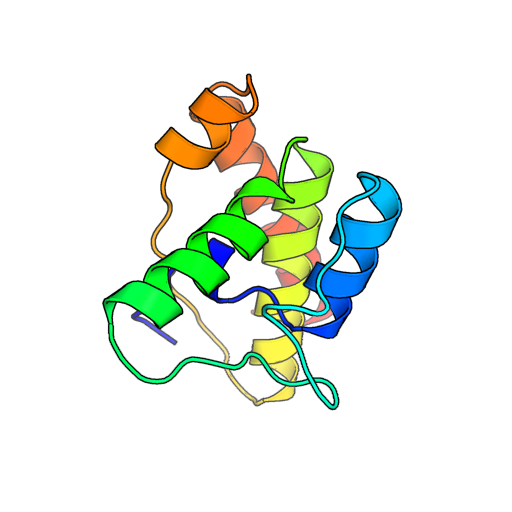00 98.56 110 LYS A CA 1
ATOM 853 C C . LYS A 1 110 ? -12.236 6.101 11.162 1.00 98.56 110 LYS A C 1
ATOM 855 O O . LYS A 1 110 ? -13.143 5.670 11.868 1.00 98.56 110 LYS A O 1
ATOM 860 N N . ALA A 1 111 ? -12.404 7.147 10.355 1.00 98.69 111 ALA A N 1
ATOM 861 C CA . ALA A 1 111 ? -13.675 7.861 10.251 1.00 98.69 111 ALA A CA 1
ATOM 862 C C . ALA A 1 111 ? -14.814 6.969 9.721 1.00 98.69 111 ALA A C 1
ATOM 864 O O . ALA A 1 111 ? -15.963 7.140 10.126 1.00 98.69 111 ALA A O 1
ATOM 865 N N . LYS A 1 112 ? -14.506 6.017 8.831 1.00 98.31 112 LYS A N 1
ATOM 866 C CA . LYS A 1 112 ? -15.492 5.097 8.239 1.00 98.31 112 LYS A CA 1
ATOM 867 C C . LYS A 1 112 ? -15.833 3.911 9.137 1.00 98.31 112 LYS A C 1
ATOM 869 O O . LYS A 1 112 ? -16.971 3.452 9.117 1.00 98.31 112 LYS A O 1
ATOM 874 N N . THR A 1 113 ? -14.844 3.374 9.850 1.00 98.25 113 THR A N 1
ATOM 875 C CA . THR A 1 113 ? -14.935 2.029 10.447 1.00 98.25 113 THR A CA 1
ATOM 876 C C . THR A 1 113 ? -14.529 1.955 11.917 1.00 98.25 113 THR A C 1
ATOM 878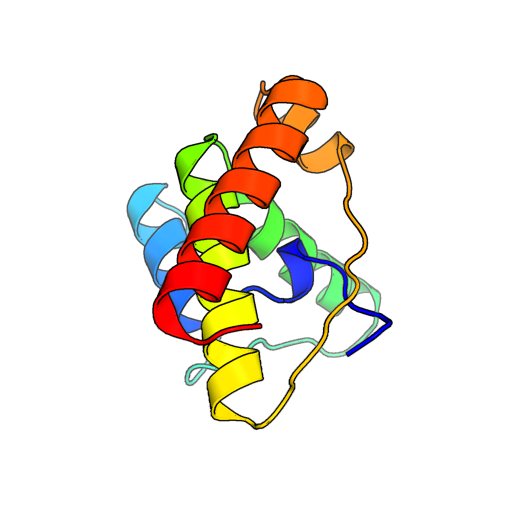 O O . THR A 1 113 ? -14.911 1.009 12.598 1.00 98.25 113 THR A O 1
ATOM 881 N N . GLY A 1 114 ? -13.796 2.948 12.424 1.00 97.31 114 GLY A N 1
ATOM 882 C CA . GLY A 1 114 ? -13.295 2.990 13.798 1.00 97.31 114 GLY A CA 1
ATOM 883 C C . GLY A 1 114 ? -11.950 2.296 14.039 1.00 97.31 114 GLY A C 1
ATOM 884 O O . GLY A 1 114 ? -11.448 2.421 15.156 1.00 97.31 114 GLY A O 1
ATOM 885 N N . ILE A 1 115 ? -11.377 1.614 13.035 1.00 96.44 115 ILE A N 1
ATOM 886 C CA . ILE A 1 115 ? -10.026 1.023 13.105 1.00 96.44 115 ILE A CA 1
ATOM 887 C C . ILE A 1 115 ? -8.921 2.084 13.090 1.00 96.44 115 ILE A C 1
ATOM 889 O O . ILE A 1 115 ? -9.110 3.133 12.432 1.00 96.44 115 ILE A O 1
#